Protein AF-A0A069IJY0-F1 (afdb_monomer)

Structure (mmCIF, N/CA/C/O backbone):
data_AF-A0A069IJY0-F1
#
_entry.id   AF-A0A069IJY0-F1
#
loop_
_atom_site.group_PDB
_atom_site.id
_atom_site.type_symbol
_atom_site.label_atom_id
_atom_site.label_alt_id
_atom_site.label_comp_id
_atom_site.label_asym_id
_atom_site.label_entity_id
_atom_site.label_seq_id
_atom_site.pdbx_PDB_ins_code
_atom_site.Cartn_x
_atom_site.Cartn_y
_atom_site.Cartn_z
_atom_site.occupancy
_atom_site.B_iso_or_equiv
_atom_site.auth_seq_id
_atom_site.auth_comp_id
_atom_site.auth_asym_id
_atom_site.auth_atom_id
_atom_site.pdbx_PDB_model_num
ATOM 1 N N . MET A 1 1 ? 17.527 3.433 12.375 1.00 57.38 1 MET A N 1
ATOM 2 C CA . MET A 1 1 ? 16.503 2.720 11.582 1.00 57.38 1 MET A CA 1
ATOM 3 C C . MET A 1 1 ? 15.164 3.226 12.067 1.00 57.38 1 MET A C 1
ATOM 5 O O . MET A 1 1 ? 15.051 3.429 13.265 1.00 57.38 1 MET A O 1
ATOM 9 N N . LEU A 1 2 ? 14.202 3.477 11.178 1.00 61.16 2 LEU A N 1
ATOM 10 C CA . LEU A 1 2 ? 12.826 3.689 11.623 1.00 61.16 2 LEU A CA 1
ATOM 11 C C . LEU A 1 2 ? 12.368 2.351 12.217 1.00 61.16 2 LEU A C 1
ATOM 13 O O . LEU A 1 2 ? 12.387 1.338 11.513 1.00 61.16 2 LEU A O 1
ATOM 17 N N . GLU A 1 3 ? 12.066 2.316 13.509 1.00 80.06 3 GLU A N 1
ATOM 18 C CA . GLU A 1 3 ? 11.566 1.097 14.141 1.00 80.06 3 GLU A CA 1
ATOM 19 C C . GLU A 1 3 ? 10.201 0.750 13.535 1.00 80.06 3 GLU A C 1
ATOM 21 O O . GLU A 1 3 ? 9.408 1.640 13.212 1.00 80.06 3 GLU A O 1
ATOM 26 N N . ALA A 1 4 ? 9.893 -0.541 13.377 1.00 75.88 4 ALA A N 1
ATOM 27 C CA . ALA A 1 4 ? 8.638 -0.977 12.747 1.00 75.88 4 ALA A CA 1
ATOM 28 C C . ALA A 1 4 ? 7.395 -0.356 13.421 1.00 75.88 4 ALA A C 1
ATOM 30 O O . ALA A 1 4 ? 6.392 -0.067 12.766 1.00 75.88 4 ALA A O 1
ATOM 31 N N . THR A 1 5 ? 7.490 -0.100 14.725 1.00 82.56 5 THR A N 1
ATOM 32 C CA . THR A 1 5 ? 6.464 0.554 15.540 1.00 82.56 5 THR A CA 1
ATOM 33 C C . THR A 1 5 ? 6.274 2.032 15.189 1.00 82.56 5 THR A C 1
ATOM 35 O O . THR A 1 5 ? 5.139 2.487 15.091 1.00 82.56 5 THR A O 1
ATOM 38 N N . GLU A 1 6 ? 7.353 2.777 14.947 1.00 85.19 6 GLU A N 1
ATOM 39 C CA . GLU A 1 6 ? 7.295 4.200 14.576 1.00 85.19 6 GLU A CA 1
ATOM 40 C C . GLU A 1 6 ? 6.708 4.369 13.168 1.00 85.19 6 GLU A C 1
ATOM 42 O O . GLU A 1 6 ? 5.822 5.194 12.939 1.00 85.19 6 GLU A O 1
ATOM 47 N N . ALA A 1 7 ? 7.109 3.496 12.239 1.00 87.06 7 ALA A N 1
ATOM 48 C CA . ALA A 1 7 ? 6.516 3.437 10.907 1.00 87.06 7 ALA A CA 1
ATOM 49 C C . ALA A 1 7 ? 5.008 3.136 10.969 1.00 87.06 7 ALA A C 1
ATOM 51 O O . ALA A 1 7 ? 4.216 3.706 10.216 1.00 87.06 7 ALA A O 1
ATOM 52 N N . ARG A 1 8 ? 4.594 2.254 11.887 1.00 87.19 8 ARG A N 1
ATOM 53 C CA . ARG A 1 8 ? 3.182 1.922 12.088 1.00 87.19 8 ARG A CA 1
ATOM 54 C C . ARG A 1 8 ? 2.392 3.099 12.655 1.00 87.19 8 ARG A C 1
ATOM 56 O O . ARG A 1 8 ? 1.319 3.385 12.136 1.00 87.19 8 ARG A O 1
ATOM 63 N N . GLN A 1 9 ? 2.939 3.804 13.643 1.00 91.44 9 GLN A N 1
ATOM 64 C CA . GLN A 1 9 ? 2.325 5.010 14.207 1.00 91.44 9 GLN A CA 1
ATOM 65 C C . GLN A 1 9 ? 2.126 6.096 13.144 1.00 91.44 9 GLN A C 1
ATOM 67 O O . GLN A 1 9 ? 1.047 6.679 13.060 1.00 91.44 9 GLN A O 1
ATOM 72 N N . LEU A 1 10 ? 3.125 6.311 12.284 1.00 89.88 10 LEU A N 1
ATOM 73 C CA . LEU A 1 10 ? 3.022 7.250 11.167 1.00 89.88 10 LEU A CA 1
ATOM 74 C C . LEU A 1 10 ? 1.893 6.869 10.197 1.00 89.88 10 LEU A C 1
ATOM 76 O O . LEU A 1 10 ? 1.119 7.726 9.777 1.00 89.88 10 LEU A O 1
ATOM 80 N N . LEU A 1 11 ? 1.777 5.584 9.850 1.00 90.31 11 LEU A N 1
ATOM 81 C CA . LEU A 1 11 ? 0.709 5.094 8.974 1.00 90.31 11 LEU A CA 1
ATOM 82 C C . LEU A 1 11 ? -0.679 5.208 9.613 1.00 90.31 11 LEU A C 1
ATOM 84 O O . LEU A 1 11 ? -1.660 5.435 8.906 1.00 90.31 11 LEU A O 1
ATOM 88 N N . ASP A 1 12 ? -0.773 5.015 10.926 1.00 92.00 12 ASP A N 1
ATOM 89 C CA . ASP A 1 12 ? -2.033 5.066 11.669 1.00 92.00 12 ASP A CA 1
ATOM 90 C C . ASP A 1 12 ? -2.541 6.508 11.854 1.00 92.00 12 ASP A C 1
ATOM 92 O O . ASP A 1 12 ? -3.743 6.705 12.015 1.00 92.00 12 ASP A O 1
ATOM 96 N N . ALA A 1 13 ? -1.662 7.510 11.742 1.00 93.19 13 ALA A N 1
ATOM 97 C CA . ALA A 1 13 ? -2.023 8.929 11.765 1.00 93.19 13 ALA A CA 1
ATOM 98 C C . ALA A 1 13 ? -2.711 9.423 10.473 1.00 93.19 13 ALA A C 1
ATOM 100 O O . ALA A 1 13 ? -3.252 10.529 10.452 1.00 93.19 13 ALA A O 1
ATOM 101 N N . ILE A 1 14 ? -2.697 8.634 9.392 1.00 93.31 14 ILE A N 1
ATOM 102 C CA . ILE A 1 14 ? -3.346 8.987 8.122 1.00 93.31 14 ILE A CA 1
ATOM 103 C C . ILE A 1 14 ? -4.851 8.707 8.223 1.00 93.31 14 ILE A C 1
ATOM 105 O O . ILE A 1 14 ? -5.259 7.569 8.477 1.00 93.31 14 ILE A O 1
ATOM 109 N N . ASP A 1 15 ? -5.676 9.727 7.965 1.00 94.25 15 ASP A N 1
ATOM 110 C CA . ASP A 1 15 ? -7.139 9.623 7.999 1.00 94.25 15 ASP A CA 1
ATOM 111 C C . ASP A 1 15 ? -7.683 8.671 6.920 1.00 94.25 15 ASP A C 1
ATOM 113 O O . ASP A 1 15 ? -7.904 9.035 5.766 1.00 94.25 15 ASP A O 1
ATOM 117 N N . ALA A 1 16 ? -7.952 7.432 7.323 1.00 94.19 16 ALA A N 1
ATOM 118 C CA . ALA A 1 16 ? -8.487 6.383 6.464 1.00 94.19 16 ALA A CA 1
ATOM 119 C C . ALA A 1 16 ? -10.017 6.448 6.265 1.00 94.19 16 ALA A C 1
ATOM 121 O O . ALA A 1 16 ? -10.577 5.539 5.652 1.00 94.19 16 ALA A O 1
ATOM 122 N N . SER A 1 17 ? -10.707 7.481 6.770 1.00 96.00 17 SER A N 1
ATOM 123 C CA . SER A 1 17 ? -12.144 7.677 6.513 1.00 96.00 17 SER A CA 1
ATOM 124 C C . SER A 1 17 ? -12.426 8.239 5.116 1.00 96.00 17 SER A C 1
ATOM 126 O O . SER A 1 17 ? -13.548 8.145 4.615 1.00 96.00 17 SER A O 1
ATOM 128 N N . THR A 1 18 ? -11.396 8.775 4.454 1.00 96.44 18 THR A N 1
ATOM 129 C CA . THR A 1 18 ? -11.491 9.324 3.102 1.00 96.44 18 THR A CA 1
ATOM 130 C C . THR A 1 18 ? -10.853 8.388 2.069 1.00 96.44 18 THR A C 1
ATOM 132 O O . THR A 1 18 ? -9.842 7.735 2.350 1.00 96.44 18 THR A O 1
ATOM 135 N N . PRO A 1 19 ? -11.367 8.347 0.823 1.00 94.25 19 PRO A N 1
ATOM 136 C CA . PRO A 1 19 ? -10.717 7.607 -0.260 1.00 94.25 19 PRO A CA 1
ATOM 137 C C . PRO A 1 19 ? -9.264 8.041 -0.509 1.00 94.25 19 PRO A C 1
ATOM 139 O O . PRO A 1 19 ? -8.420 7.211 -0.845 1.00 94.25 19 PRO A O 1
ATOM 142 N N . ALA A 1 20 ? -8.965 9.333 -0.326 1.00 93.75 20 ALA A N 1
ATOM 143 C CA . ALA A 1 20 ? -7.615 9.872 -0.467 1.00 93.75 20 ALA A CA 1
ATOM 144 C C . ALA A 1 20 ? -6.674 9.310 0.607 1.00 93.75 20 ALA A C 1
ATOM 146 O O . ALA A 1 20 ? -5.635 8.746 0.272 1.00 93.75 20 ALA A O 1
ATOM 147 N N . GLY A 1 21 ? -7.069 9.357 1.880 1.00 93.94 21 GLY A N 1
ATOM 148 C CA . GLY A 1 21 ? -6.224 8.842 2.953 1.00 93.94 21 GLY A CA 1
ATOM 149 C C . GLY A 1 21 ? -6.050 7.322 2.921 1.00 93.94 21 GLY A C 1
ATOM 150 O O . GLY A 1 21 ? -4.965 6.831 3.229 1.00 93.94 21 GLY A O 1
ATOM 151 N N . LEU A 1 22 ? -7.042 6.558 2.442 1.00 93.94 22 LEU A N 1
ATOM 152 C CA . LEU A 1 22 ? -6.860 5.126 2.158 1.00 93.94 22 LEU A CA 1
ATOM 153 C C . LEU A 1 22 ? -5.776 4.882 1.100 1.00 93.94 22 LEU A C 1
ATOM 15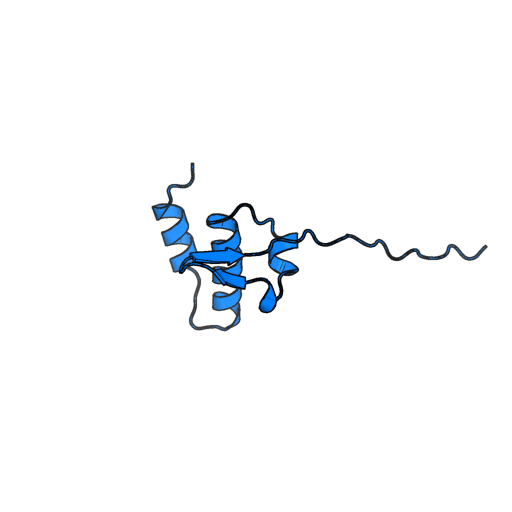5 O O . LEU A 1 22 ? -4.918 4.016 1.288 1.00 93.94 22 LEU A O 1
ATOM 159 N N . ARG A 1 23 ? -5.793 5.649 0.002 1.00 91.38 23 ARG A N 1
ATOM 160 C CA . ARG A 1 23 ? -4.783 5.561 -1.061 1.00 91.38 23 ARG A CA 1
ATOM 161 C C . ARG A 1 23 ? -3.396 5.912 -0.530 1.00 91.38 23 ARG A C 1
ATOM 163 O O . ARG A 1 23 ? -2.455 5.157 -0.769 1.00 91.38 23 ARG A O 1
ATOM 170 N N . ASP A 1 24 ? -3.275 7.021 0.187 1.00 92.62 24 ASP A N 1
ATOM 171 C CA . ASP A 1 24 ? -1.986 7.512 0.673 1.00 92.62 24 ASP A CA 1
ATOM 172 C C . ASP A 1 24 ? -1.389 6.550 1.701 1.00 92.62 24 ASP A C 1
ATOM 174 O O . ASP A 1 24 ? -0.226 6.158 1.587 1.00 92.62 24 ASP A O 1
ATOM 178 N N . ARG A 1 25 ? -2.210 6.054 2.635 1.00 93.69 25 ARG A N 1
ATOM 179 C CA . ARG A 1 25 ? -1.791 5.031 3.596 1.00 93.69 25 ARG A CA 1
ATOM 180 C C . ARG A 1 25 ? -1.352 3.747 2.905 1.00 93.69 25 ARG A C 1
ATOM 182 O O . ARG A 1 25 ? -0.337 3.179 3.299 1.00 93.69 25 ARG A O 1
ATOM 189 N N . ALA A 1 26 ? -2.072 3.291 1.880 1.00 92.06 26 ALA A N 1
ATOM 190 C CA . ALA A 1 26 ? -1.698 2.095 1.129 1.00 92.06 26 ALA A CA 1
ATOM 191 C C . ALA A 1 26 ? -0.376 2.277 0.363 1.00 92.06 26 ALA A C 1
ATOM 193 O O . ALA A 1 26 ? 0.474 1.387 0.401 1.00 92.06 26 ALA A O 1
ATOM 194 N N . LEU A 1 27 ? -0.170 3.430 -0.286 1.00 91.75 27 LEU A N 1
ATOM 195 C CA . LEU A 1 27 ? 1.067 3.742 -1.010 1.00 91.75 27 LEU A CA 1
ATOM 196 C C . LEU A 1 27 ? 2.271 3.822 -0.066 1.00 91.75 27 LEU A C 1
ATOM 198 O O . LEU A 1 27 ? 3.308 3.218 -0.341 1.00 91.75 27 LEU A O 1
ATOM 202 N N . ILE A 1 28 ? 2.131 4.517 1.065 1.00 92.31 28 ILE A N 1
ATOM 203 C CA . ILE A 1 28 ? 3.211 4.642 2.049 1.00 92.31 28 ILE A CA 1
ATOM 204 C C . ILE A 1 28 ? 3.477 3.288 2.711 1.00 92.31 28 ILE A C 1
ATOM 206 O O . ILE A 1 28 ? 4.633 2.889 2.816 1.00 92.31 28 ILE A O 1
ATOM 210 N N . ALA A 1 29 ? 2.440 2.532 3.090 1.00 91.81 29 ALA A N 1
ATOM 211 C CA . ALA A 1 29 ? 2.611 1.202 3.675 1.00 91.81 29 ALA A CA 1
ATOM 212 C C . ALA A 1 29 ? 3.336 0.255 2.711 1.00 91.81 29 ALA A C 1
ATOM 2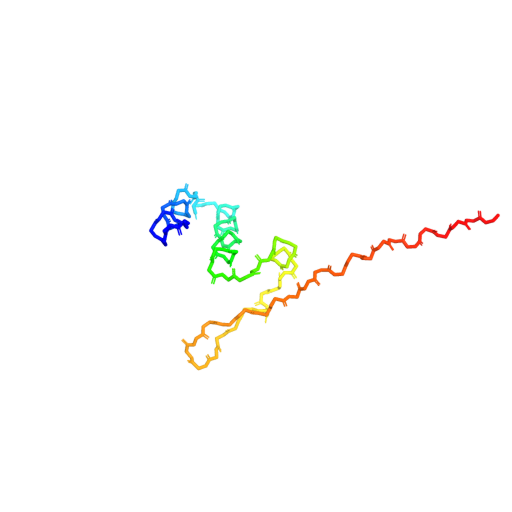14 O O . ALA A 1 29 ? 4.259 -0.447 3.119 1.00 91.81 29 ALA A O 1
ATOM 215 N N . LEU A 1 30 ? 2.975 0.274 1.425 1.00 91.62 30 LEU A N 1
ATOM 216 C CA . LEU A 1 30 ? 3.686 -0.484 0.403 1.00 91.62 30 LEU A CA 1
ATOM 217 C C . LEU A 1 30 ? 5.173 -0.111 0.373 1.00 91.62 30 LEU A C 1
ATOM 219 O O . LEU A 1 30 ? 6.015 -1.004 0.360 1.00 91.62 30 LEU A O 1
ATOM 223 N N . MET A 1 31 ? 5.509 1.179 0.382 1.00 91.75 31 MET A N 1
ATOM 224 C CA . MET A 1 31 ? 6.902 1.640 0.360 1.00 91.75 31 MET A CA 1
ATOM 225 C C . MET A 1 31 ? 7.669 1.330 1.654 1.00 91.75 31 MET A C 1
ATOM 227 O O . MET A 1 31 ? 8.870 1.106 1.601 1.00 91.75 31 MET A O 1
ATOM 231 N N . VAL A 1 32 ? 6.998 1.307 2.806 1.00 91.06 32 VAL A N 1
ATOM 232 C CA . VAL A 1 32 ? 7.607 0.989 4.109 1.00 91.06 32 VAL A CA 1
ATOM 233 C C . VAL A 1 32 ? 7.889 -0.508 4.246 1.00 91.06 32 VAL A C 1
ATOM 235 O O . VAL A 1 32 ? 8.945 -0.897 4.736 1.00 91.06 32 VAL A O 1
ATOM 238 N N . PHE A 1 33 ? 6.949 -1.356 3.822 1.00 87.62 33 PHE A N 1
ATOM 239 C CA . PHE A 1 33 ? 7.036 -2.811 3.996 1.00 87.62 33 PHE A CA 1
ATOM 240 C C . PHE A 1 33 ? 7.632 -3.545 2.786 1.00 87.62 33 PHE A C 1
ATOM 242 O O . PHE A 1 33 ? 7.732 -4.773 2.794 1.00 87.62 33 PHE A O 1
ATOM 249 N N . SER A 1 34 ? 8.036 -2.821 1.741 1.00 82.56 34 SER A N 1
ATOM 250 C CA . SER A 1 34 ? 8.706 -3.376 0.563 1.00 82.56 34 SER A CA 1
ATOM 251 C C . SER A 1 34 ? 9.835 -2.462 0.085 1.00 82.56 34 SER A C 1
ATOM 253 O O . SER A 1 34 ? 10.016 -1.364 0.589 1.00 82.56 34 SER A O 1
ATOM 255 N N . PHE A 1 35 ? 10.578 -2.884 -0.937 1.00 83.94 35 PHE A N 1
ATOM 256 C CA . PHE A 1 35 ? 11.571 -2.032 -1.605 1.00 83.94 35 PHE A CA 1
ATOM 257 C C . PHE A 1 35 ? 10.958 -1.137 -2.704 1.00 83.94 35 PHE A C 1
ATOM 259 O O . PHE A 1 35 ? 11.662 -0.683 -3.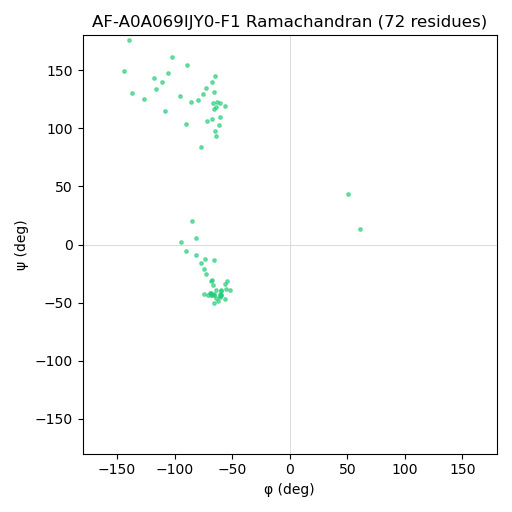608 1.00 83.94 35 PHE A O 1
ATOM 266 N N . ALA A 1 36 ? 9.641 -0.898 -2.679 1.00 87.75 36 ALA A N 1
ATOM 267 C CA . ALA A 1 36 ? 8.962 -0.094 -3.690 1.00 87.75 36 ALA A CA 1
ATOM 268 C C . ALA A 1 36 ? 9.397 1.378 -3.653 1.00 87.75 36 ALA A C 1
ATOM 270 O O . ALA A 1 36 ? 9.369 2.043 -2.620 1.00 87.75 36 ALA A O 1
ATOM 271 N N . ARG A 1 37 ? 9.727 1.919 -4.829 1.00 87.81 37 ARG A N 1
ATOM 272 C CA . ARG A 1 37 ? 9.919 3.360 -5.047 1.00 87.81 37 ARG A CA 1
ATOM 273 C C . ARG A 1 37 ? 8.589 4.008 -5.425 1.00 87.81 37 ARG A C 1
ATOM 275 O O . ARG A 1 37 ? 7.753 3.363 -6.056 1.00 87.81 37 ARG A O 1
ATOM 282 N N . ILE A 1 38 ? 8.443 5.309 -5.157 1.00 88.75 38 ILE A N 1
ATOM 283 C CA . ILE A 1 38 ? 7.212 6.065 -5.454 1.00 88.75 38 ILE A CA 1
ATOM 284 C C . ILE A 1 38 ? 6.742 5.905 -6.909 1.00 88.75 38 ILE A C 1
ATOM 286 O O . ILE A 1 38 ? 5.559 5.716 -7.158 1.00 88.75 38 ILE A O 1
ATOM 290 N N . GLY A 1 39 ? 7.665 5.885 -7.877 1.00 88.88 39 GLY A N 1
ATOM 291 C CA . GLY A 1 39 ? 7.319 5.674 -9.285 1.00 88.88 39 GLY A CA 1
ATOM 292 C C . GLY A 1 39 ? 6.707 4.297 -9.560 1.00 88.88 39 GLY A C 1
ATOM 293 O O . GLY A 1 39 ? 5.755 4.200 -10.325 1.00 88.88 39 GLY A O 1
ATOM 294 N N . ALA A 1 40 ? 7.217 3.246 -8.914 1.00 90.69 40 ALA A N 1
ATOM 295 C CA . ALA A 1 40 ? 6.669 1.899 -9.043 1.00 90.69 40 ALA A CA 1
ATOM 296 C C . ALA A 1 40 ? 5.308 1.788 -8.343 1.00 90.69 40 ALA A C 1
ATOM 298 O O . ALA A 1 40 ? 4.370 1.257 -8.926 1.00 90.69 40 ALA A O 1
ATOM 299 N N . ALA A 1 41 ? 5.177 2.357 -7.140 1.00 91.12 41 ALA A N 1
ATOM 300 C CA . ALA A 1 41 ? 3.919 2.378 -6.394 1.00 91.12 41 ALA A CA 1
ATOM 301 C C . ALA A 1 41 ? 2.798 3.101 -7.167 1.00 91.12 41 ALA A C 1
ATOM 303 O O . ALA A 1 41 ? 1.665 2.633 -7.200 1.00 91.12 41 ALA A O 1
ATOM 304 N N . LEU A 1 42 ? 3.122 4.208 -7.846 1.00 90.31 42 LEU A N 1
ATOM 305 C CA . LEU A 1 42 ? 2.171 4.957 -8.674 1.00 90.31 42 LEU A CA 1
ATOM 306 C C . LEU A 1 42 ? 1.803 4.252 -9.989 1.00 90.31 42 LEU A C 1
ATOM 308 O O . LEU A 1 42 ? 0.739 4.521 -10.539 1.00 90.31 42 LEU A O 1
ATOM 312 N N . ALA A 1 43 ? 2.672 3.379 -10.501 1.00 90.69 43 ALA A N 1
ATOM 313 C CA . ALA A 1 43 ? 2.446 2.632 -11.738 1.00 90.69 43 ALA A CA 1
ATOM 314 C C . ALA A 1 43 ? 1.747 1.277 -11.516 1.00 90.69 43 ALA A C 1
ATOM 316 O O . ALA A 1 43 ? 1.429 0.586 -12.489 1.00 90.69 43 ALA A O 1
ATOM 317 N N . MET A 1 44 ? 1.533 0.878 -10.259 1.00 91.50 44 MET A N 1
ATOM 318 C CA . MET A 1 44 ? 0.902 -0.394 -9.926 1.00 91.50 44 MET A CA 1
ATOM 319 C C . MET A 1 44 ? -0.570 -0.436 -10.331 1.00 91.50 44 MET A C 1
ATOM 321 O O . MET A 1 44 ? -1.334 0.511 -10.142 1.00 91.50 44 MET A O 1
ATOM 325 N N . ARG A 1 45 ? -0.970 -1.593 -10.852 1.00 90.00 45 ARG A N 1
ATOM 326 C CA . ARG A 1 45 ? -2.357 -1.960 -11.135 1.00 90.00 45 ARG A CA 1
ATOM 327 C C . ARG A 1 45 ? -2.863 -2.903 -10.049 1.00 90.00 45 ARG A C 1
ATOM 329 O O . ARG A 1 45 ? -2.076 -3.556 -9.370 1.00 90.00 45 ARG A O 1
ATOM 336 N N . VAL A 1 46 ? -4.184 -3.024 -9.930 1.00 89.12 46 VAL A N 1
ATOM 337 C CA . VAL A 1 46 ? -4.817 -3.971 -8.994 1.00 89.12 46 VAL A CA 1
ATOM 338 C C . VAL A 1 46 ? -4.319 -5.403 -9.237 1.00 89.12 46 VAL A C 1
ATOM 340 O O . VAL A 1 46 ? -4.006 -6.105 -8.283 1.00 89.12 46 VAL A O 1
ATOM 343 N N . ASP A 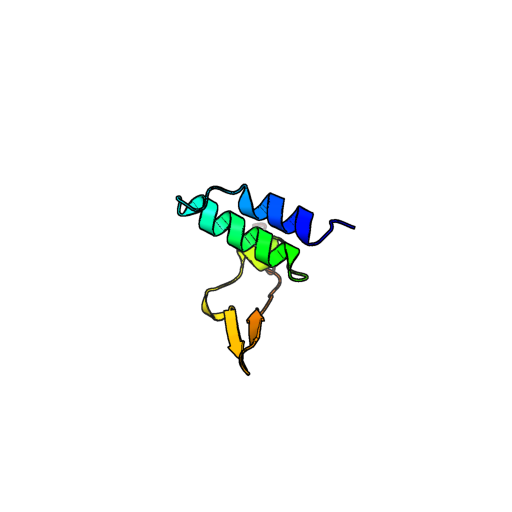1 47 ? -4.122 -5.788 -10.503 1.00 91.25 47 ASP A N 1
ATOM 344 C CA . ASP A 1 47 ? -3.624 -7.116 -10.902 1.00 91.25 47 ASP A CA 1
ATOM 345 C C . ASP A 1 47 ? -2.170 -7.403 -10.473 1.00 91.25 47 ASP A C 1
ATOM 347 O O . ASP A 1 47 ? -1.711 -8.544 -10.534 1.00 91.25 47 ASP A O 1
ATOM 351 N N . ASP A 1 48 ? -1.419 -6.381 -10.050 1.00 91.75 48 ASP A N 1
ATOM 352 C CA . ASP A 1 48 ? -0.050 -6.550 -9.557 1.00 91.75 48 ASP A CA 1
ATOM 353 C C . ASP A 1 48 ? -0.003 -7.013 -8.095 1.00 91.75 48 ASP A C 1
ATOM 355 O O . ASP A 1 48 ? 1.073 -7.365 -7.607 1.00 91.75 48 ASP A O 1
ATOM 359 N N . VAL A 1 49 ? -1.147 -7.029 -7.402 1.00 91.00 49 VAL A N 1
ATOM 360 C CA . VAL A 1 49 ? -1.293 -7.508 -6.026 1.00 91.00 49 VAL A CA 1
ATOM 361 C C . VAL A 1 49 ? -2.052 -8.830 -6.041 1.00 91.00 49 VAL A C 1
ATOM 363 O O . VAL A 1 49 ? -3.226 -8.884 -6.395 1.00 91.00 49 VAL A O 1
ATOM 366 N N . TYR A 1 50 ? -1.393 -9.912 -5.636 1.00 93.12 50 TYR A N 1
ATOM 367 C CA . TYR A 1 50 ? -1.983 -11.249 -5.681 1.00 93.12 50 TYR A CA 1
ATOM 368 C C . TYR A 1 50 ? -1.549 -12.100 -4.492 1.00 93.12 50 TYR A C 1
ATOM 370 O O . TYR A 1 50 ? -0.456 -11.948 -3.951 1.00 93.12 50 TYR A O 1
ATOM 378 N N . VAL A 1 51 ? -2.417 -13.014 -4.062 1.00 94.25 51 VAL A N 1
ATOM 379 C CA . VAL A 1 51 ? -2.108 -13.963 -2.986 1.00 94.25 51 VAL A CA 1
ATOM 380 C C . VAL A 1 51 ? -1.619 -15.268 -3.601 1.00 94.25 51 VAL A C 1
ATOM 382 O O . VAL A 1 51 ? -2.292 -15.859 -4.440 1.00 94.25 51 VAL A O 1
ATOM 385 N N . GLN A 1 52 ? -0.465 -15.749 -3.148 1.00 95.00 52 GLN A N 1
ATOM 386 C CA . GLN A 1 52 ? 0.096 -17.036 -3.552 1.00 95.00 52 GLN A CA 1
ATOM 387 C C . GLN A 1 52 ? 0.641 -17.751 -2.313 1.00 95.00 52 GLN A C 1
ATOM 389 O O . GLN A 1 52 ? 1.363 -17.156 -1.513 1.00 95.00 52 GLN A O 1
ATOM 394 N N . HIS A 1 53 ? 0.273 -19.022 -2.124 1.00 94.31 53 HIS A N 1
ATOM 395 C CA . HIS A 1 53 ? 0.631 -19.822 -0.938 1.00 94.31 53 HIS A CA 1
ATOM 396 C C . HIS A 1 53 ? 0.328 -19.118 0.404 1.00 94.31 53 HIS A C 1
ATOM 398 O O . HIS A 1 53 ? 1.146 -19.129 1.318 1.00 94.31 53 HIS A O 1
ATOM 404 N N . ARG A 1 54 ? -0.852 -18.483 0.522 1.00 92.25 54 ARG A N 1
ATOM 405 C CA . ARG A 1 54 ? -1.292 -17.697 1.702 1.00 92.25 54 ARG A CA 1
ATOM 406 C C . ARG A 1 54 ? -0.410 -16.485 2.041 1.00 92.25 54 ARG A C 1
ATOM 408 O O . ARG A 1 54 ? -0.567 -15.901 3.109 1.00 92.25 54 ARG A O 1
ATOM 415 N N . ARG A 1 55 ? 0.482 -16.080 1.135 1.00 92.06 55 ARG A N 1
ATOM 416 C CA . ARG A 1 55 ? 1.304 -14.875 1.254 1.00 92.06 55 ARG A CA 1
ATOM 417 C C . ARG A 1 55 ? 0.857 -13.844 0.222 1.00 92.06 55 ARG A C 1
ATOM 419 O O . ARG A 1 55 ? 0.547 -14.205 -0.912 1.00 92.06 55 ARG A O 1
ATOM 426 N N . LEU A 1 56 ? 0.819 -12.574 0.618 1.00 89.44 56 LEU A N 1
ATOM 427 C CA . LEU A 1 56 ? 0.595 -11.463 -0.305 1.00 89.44 56 LEU A CA 1
ATOM 428 C C . LEU A 1 56 ? 1.870 -11.215 -1.117 1.00 89.44 56 LEU A C 1
ATOM 430 O O . LEU A 1 56 ? 2.952 -11.076 -0.544 1.00 89.44 56 LEU A O 1
ATOM 434 N N . TRP A 1 57 ? 1.727 -11.142 -2.433 1.00 92.56 57 TRP A N 1
ATOM 435 C CA . TRP A 1 57 ? 2.784 -10.805 -3.374 1.00 92.56 57 TRP A CA 1
ATOM 436 C C . TRP A 1 57 ? 2.432 -9.526 -4.111 1.00 92.56 57 TRP A C 1
ATOM 438 O O . TRP A 1 57 ? 1.275 -9.275 -4.449 1.00 92.56 57 TRP A O 1
ATOM 448 N N . VAL A 1 58 ? 3.465 -8.728 -4.360 1.00 91.19 58 VAL A N 1
ATOM 449 C CA . VAL A 1 58 ? 3.361 -7.486 -5.111 1.00 91.19 58 VAL A CA 1
ATOM 450 C C . VAL A 1 58 ? 4.381 -7.514 -6.240 1.00 91.19 58 VAL A C 1
ATOM 452 O O . VAL A 1 58 ? 5.575 -7.704 -6.005 1.00 91.19 58 VAL A O 1
ATOM 455 N N . ARG A 1 59 ? 3.914 -7.313 -7.473 1.00 91.88 59 ARG A N 1
ATOM 456 C CA . ARG A 1 59 ? 4.765 -7.184 -8.656 1.00 91.88 59 ARG A CA 1
ATOM 457 C C . ARG A 1 59 ? 5.129 -5.720 -8.875 1.00 91.88 59 ARG A C 1
ATOM 459 O O . ARG A 1 59 ? 4.335 -4.939 -9.388 1.00 91.88 59 ARG A O 1
ATOM 466 N N . LEU A 1 60 ? 6.357 -5.357 -8.522 1.00 88.56 60 LEU A N 1
ATOM 467 C CA . LEU A 1 60 ? 6.878 -4.010 -8.739 1.00 88.56 60 LEU A CA 1
ATOM 468 C C . LEU A 1 60 ? 7.467 -3.893 -10.147 1.00 88.56 60 LEU A C 1
ATOM 470 O O . LEU A 1 60 ? 8.370 -4.642 -10.516 1.00 88.56 60 LEU A O 1
ATOM 474 N N . ARG A 1 61 ? 6.959 -2.941 -10.931 1.00 85.31 61 ARG A N 1
ATOM 475 C CA . ARG A 1 61 ? 7.525 -2.546 -12.226 1.00 85.31 61 ARG A CA 1
ATOM 476 C C . ARG A 1 61 ? 7.991 -1.106 -12.128 1.00 85.31 61 ARG A C 1
ATOM 478 O O . ARG A 1 61 ? 7.249 -0.257 -11.637 1.00 85.31 61 ARG A O 1
ATOM 485 N N . GLU A 1 62 ? 9.195 -0.818 -12.602 1.00 83.12 62 GLU A N 1
ATOM 486 C CA . GLU A 1 62 ? 9.604 0.574 -12.731 1.00 83.12 62 GLU A CA 1
ATOM 487 C C . GLU A 1 62 ? 8.859 1.231 -13.899 1.00 83.12 62 GLU A C 1
ATOM 489 O O . GLU A 1 62 ? 8.753 0.633 -14.975 1.00 83.12 6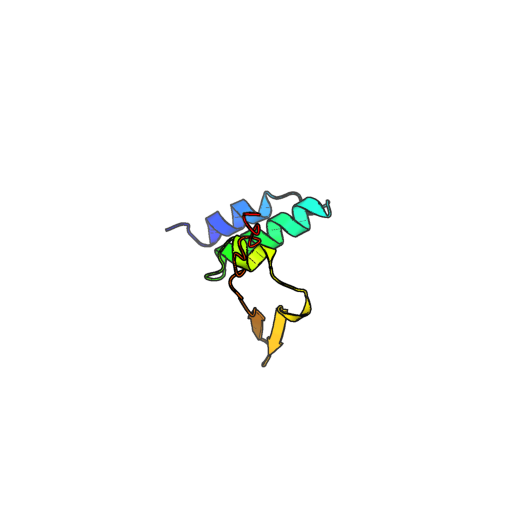2 GLU A O 1
ATOM 494 N N . PRO A 1 63 ? 8.331 2.454 -13.720 1.00 76.81 63 PRO A N 1
ATOM 495 C CA . PRO A 1 63 ? 7.755 3.186 -14.830 1.00 76.81 63 PRO A CA 1
ATOM 496 C C . PRO A 1 63 ? 8.866 3.551 -15.815 1.00 76.81 63 PRO A C 1
ATOM 498 O O . PRO A 1 63 ? 9.817 4.259 -15.475 1.00 76.81 63 PRO A O 1
ATOM 501 N N . VAL A 1 64 ? 8.727 3.107 -17.063 1.00 74.12 64 VAL A N 1
ATOM 502 C CA . VAL A 1 64 ? 9.558 3.601 -18.161 1.00 74.12 64 VAL A CA 1
ATOM 503 C C . VAL A 1 64 ? 9.259 5.087 -18.355 1.00 74.12 64 VAL A C 1
ATOM 505 O O . VAL A 1 64 ? 8.136 5.483 -18.666 1.00 74.12 64 VAL A O 1
ATOM 508 N N . LYS A 1 65 ? 10.278 5.931 -18.175 1.00 67.19 65 LYS A N 1
ATOM 509 C CA . LYS A 1 65 ? 10.212 7.348 -18.543 1.00 67.19 65 LYS A CA 1
ATOM 510 C C . LYS A 1 65 ? 10.368 7.472 -20.058 1.00 67.19 65 LYS A C 1
ATOM 512 O O . LYS A 1 65 ? 11.469 7.714 -20.548 1.00 67.19 65 LYS A O 1
ATOM 517 N N . THR A 1 66 ? 9.291 7.314 -20.818 1.00 69.38 66 THR A N 1
ATOM 518 C CA . THR A 1 66 ? 9.314 7.697 -22.235 1.00 69.38 66 THR A CA 1
ATOM 519 C C . THR A 1 66 ? 9.320 9.222 -22.308 1.00 69.38 66 THR A C 1
ATOM 521 O O . THR A 1 66 ? 8.305 9.858 -22.043 1.00 69.38 66 THR A O 1
ATOM 524 N N . HIS A 1 67 ? 10.459 9.831 -22.654 1.00 68.06 67 HIS A N 1
ATOM 525 C CA . HIS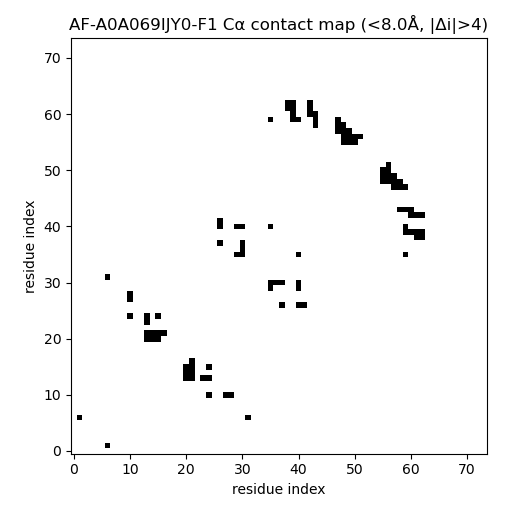 A 1 67 ? 10.421 11.195 -23.184 1.00 68.06 67 H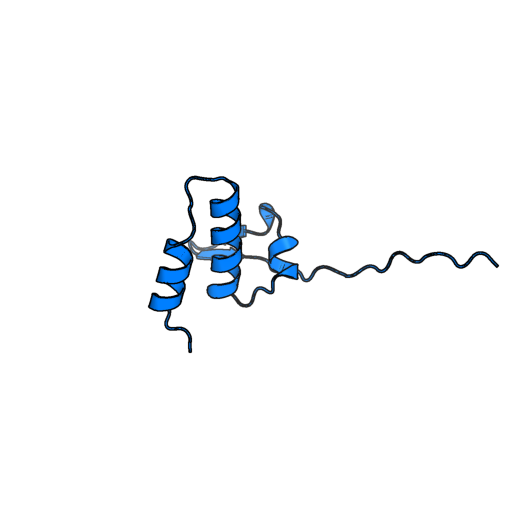IS A CA 1
ATOM 526 C C . HIS A 1 67 ? 9.644 11.128 -24.503 1.00 68.06 67 HIS A C 1
ATOM 528 O O . HIS A 1 67 ? 10.046 10.346 -25.373 1.00 68.06 67 HIS A O 1
ATOM 534 N N . PRO A 1 68 ? 8.542 11.881 -24.684 1.00 64.81 68 PRO A N 1
ATOM 535 C CA . PRO A 1 68 ? 7.924 11.975 -25.994 1.00 64.81 68 PRO A CA 1
ATOM 536 C C . PRO A 1 68 ? 9.004 12.476 -26.951 1.00 64.81 68 PRO A C 1
ATOM 538 O O . PRO A 1 68 ? 9.587 13.539 -26.737 1.00 64.81 68 PRO A O 1
ATOM 541 N N . ARG A 1 69 ? 9.335 11.675 -27.969 1.00 66.38 69 ARG A N 1
ATOM 542 C CA . ARG A 1 69 ? 10.206 12.119 -29.055 1.00 66.38 69 ARG A CA 1
ATOM 543 C C . ARG A 1 69 ? 9.471 13.250 -29.765 1.00 66.38 69 ARG A C 1
ATOM 545 O O . ARG A 1 69 ? 8.639 13.000 -30.631 1.00 66.38 69 ARG A O 1
ATOM 552 N N . VAL A 1 70 ? 9.741 14.487 -29.362 1.00 72.88 70 VAL A N 1
ATOM 553 C CA . VAL A 1 70 ? 9.356 15.659 -30.139 1.00 72.88 70 VAL A CA 1
ATOM 554 C C . VAL A 1 70 ? 10.218 15.598 -31.391 1.00 72.88 70 VAL A C 1
ATOM 556 O O . VAL A 1 70 ? 11.436 15.749 -31.319 1.00 72.88 70 VAL A O 1
ATOM 559 N N . ALA A 1 71 ? 9.606 15.279 -32.529 1.00 65.88 71 ALA A N 1
ATOM 560 C CA . ALA A 1 71 ? 10.276 15.407 -33.810 1.00 65.88 71 ALA A CA 1
ATOM 561 C C . ALA A 1 71 ? 10.638 16.887 -33.981 1.00 65.88 71 ALA A C 1
ATOM 563 O O . ALA A 1 71 ? 9.748 17.727 -34.129 1.00 65.88 71 ALA A O 1
ATOM 5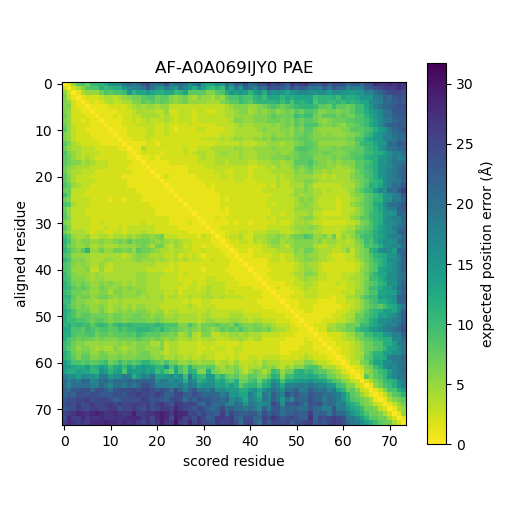64 N N . ALA A 1 72 ? 11.930 17.209 -33.917 1.00 65.25 72 ALA A N 1
ATOM 565 C CA . ALA A 1 72 ? 12.425 18.489 -34.392 1.00 65.25 72 ALA A CA 1
ATOM 566 C C . ALA A 1 72 ? 12.104 18.537 -35.889 1.00 65.25 72 ALA A C 1
ATOM 568 O O . ALA A 1 72 ? 12.721 17.829 -36.685 1.00 65.25 72 ALA A O 1
ATOM 569 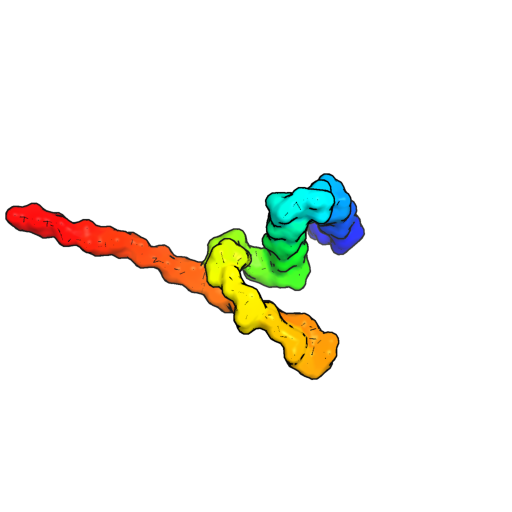N N . ARG A 1 73 ? 11.056 19.282 -36.254 1.00 56.25 73 ARG A N 1
ATOM 570 C CA . ARG A 1 73 ? 10.789 19.604 -37.654 1.00 56.25 73 ARG A CA 1
ATOM 571 C C . ARG A 1 73 ? 11.999 20.388 -38.160 1.00 56.25 73 ARG A C 1
ATOM 573 O O . ARG A 1 73 ? 12.380 21.375 -37.532 1.00 56.25 73 ARG A O 1
ATOM 580 N N . SER A 1 74 ? 12.624 19.852 -39.204 1.00 68.94 74 SER A N 1
ATOM 581 C CA . SER A 1 74 ? 13.679 20.497 -39.991 1.00 68.94 74 SER A CA 1
ATOM 582 C C . SER A 1 74 ? 13.123 21.689 -40.756 1.00 68.94 74 SER A C 1
ATOM 584 O O . SER A 1 74 ? 11.925 21.625 -41.120 1.00 68.94 74 SER A O 1
#

pLDDT: mean 85.91, std 10.2, range [56.25, 96.44]

Foldseek 3Di:
DCPPVNLVVVLVPQPPVDPVSVLVSVLSVCVVVDVADSQQSVVDDPVQWDADPNDIGGDGDHDPPDDPPPPPDD

Mean predicted aligned error: 7.75 Å

Radius of gyration: 16.74 Å; Cα contacts (8 Å, |Δi|>4): 52; chains: 1; bounding box: 29×40×56 Å

Sequence (74 aa):
MLEATEARQLLDAIDASTPAGLRDRALIALMVFSFARIGAALAMRVDDVYVQHRRLWVRLREPVKTHPRVAARS

Solvent-accessible surface area (backbone atoms only — not comparable to full-atom values): 4730 Å² total; per-residue (Å²): 127,85,50,73,65,57,56,46,52,60,48,67,70,43,60,61,92,39,77,64,28,42,50,52,37,50,52,50,49,48,37,72,79,42,94,52,47,72,60,22,59,72,63,56,54,75,87,34,54,47,76,55,93,94,36,84,42,73,63,83,52,78,65,80,83,76,74,79,81,74,77,78,80,127

Nearest PDB structures (foldseek):
  4gu4-assembly1_A  TM=3.613E-01  e=5.970E+00  Mammalian orthoreovirus 1 Lang
  7acx-assembly2_C  TM=3.826E-01  e=6.381E+00  Clostridioides difficile

Secondary structure (DSSP, 8-state):
---HHHHHHHHHTS-TTSHHHHHHHHHHHHHHHSS--HHHHHH--GGGEEEETTEEEE---PPP----------